Protein AF-A0A442KKS7-F1 (afdb_monomer)

Foldseek 3Di:
DDDDDPDPDPPDPPPDQCCRVVNDVDRDDDCPDPLSVQLVVQLQVLQVLLVHPVPDDPVLSVLSSLLSVLVSVLVVQVVCVVVVHDDDVVVNVVSVVSSVVSCVVSVVDDDDPPPPDDPVRVVVVVVVPDD

pLDDT: mean 87.36, std 13.81, range [41.25, 98.62]

Structure (mmCIF, N/CA/C/O backbone):
data_AF-A0A442KKS7-F1
#
_entry.id   AF-A0A442KKS7-F1
#
loop_
_atom_site.group_PDB
_atom_site.id
_atom_site.type_symbol
_atom_site.label_atom_id
_atom_site.label_alt_id
_atom_site.label_comp_id
_atom_site.label_asym_id
_atom_site.label_entity_id
_atom_site.label_seq_id
_atom_site.pdbx_PDB_ins_code
_atom_site.Cartn_x
_atom_site.Cartn_y
_atom_site.Cartn_z
_atom_site.occupancy
_atom_site.B_iso_or_equiv
_atom_site.auth_seq_id
_atom_site.auth_comp_id
_atom_site.auth_asym_id
_atom_site.auth_atom_id
_atom_site.pdbx_PDB_model_num
ATOM 1 N N . MET A 1 1 ? -1.172 46.392 24.430 1.00 54.91 1 MET A N 1
ATOM 2 C CA . MET A 1 1 ? -1.187 45.915 23.030 1.00 54.91 1 MET A CA 1
ATOM 3 C C . MET A 1 1 ? -1.833 44.543 23.003 1.00 54.91 1 MET A C 1
ATOM 5 O O . MET A 1 1 ? -1.212 43.568 23.399 1.00 54.91 1 MET A O 1
ATOM 9 N N . THR A 1 2 ? -3.105 44.481 22.633 1.00 44.62 2 THR A N 1
ATOM 10 C CA . THR A 1 2 ? -3.857 43.236 22.440 1.00 44.62 2 THR A CA 1
ATOM 11 C C . THR A 1 2 ? -3.558 42.719 21.029 1.00 44.62 2 THR A C 1
ATOM 13 O O . THR A 1 2 ? -3.706 43.496 20.086 1.00 44.62 2 THR A O 1
ATOM 16 N N . PRO A 1 3 ? -3.115 41.465 20.832 1.00 62.66 3 PRO A N 1
ATOM 17 C CA . PRO A 1 3 ? -2.908 40.947 19.487 1.00 62.66 3 PRO A CA 1
ATOM 18 C C . PRO A 1 3 ? -4.264 40.793 18.786 1.00 62.66 3 PRO A C 1
ATOM 20 O O . PRO A 1 3 ? -5.132 40.040 19.229 1.00 62.66 3 PRO A O 1
ATOM 23 N N . THR A 1 4 ? -4.445 41.525 17.688 1.00 62.09 4 THR A N 1
ATOM 24 C CA . THR A 1 4 ? -5.571 41.370 16.763 1.00 62.09 4 THR A CA 1
ATOM 25 C C . THR A 1 4 ? -5.576 39.940 16.227 1.00 62.09 4 THR A C 1
ATOM 27 O O . THR A 1 4 ? -4.663 39.533 15.509 1.00 62.09 4 THR A O 1
ATOM 30 N N . ARG A 1 5 ? -6.602 39.160 16.582 1.00 63.09 5 ARG A N 1
ATOM 31 C CA . ARG A 1 5 ? -6.818 37.811 16.049 1.00 63.09 5 ARG A CA 1
ATOM 32 C C . ARG A 1 5 ? -7.052 37.923 14.541 1.00 63.09 5 ARG A C 1
ATOM 34 O O . ARG A 1 5 ? -8.035 38.532 14.126 1.00 63.09 5 ARG A O 1
ATOM 41 N N . ALA A 1 6 ? -6.149 37.358 13.739 1.00 64.69 6 ALA A N 1
ATOM 42 C CA . ALA A 1 6 ? -6.315 37.286 12.291 1.00 64.69 6 ALA A CA 1
ATOM 43 C C . ALA A 1 6 ? -7.672 36.645 11.952 1.00 64.69 6 ALA A C 1
ATOM 45 O O . ALA A 1 6 ? -8.077 35.665 12.586 1.00 64.69 6 ALA A O 1
ATOM 46 N N . ALA A 1 7 ? -8.389 37.226 10.987 1.00 62.88 7 ALA A N 1
ATOM 47 C CA . ALA A 1 7 ? -9.655 36.682 10.511 1.00 62.88 7 ALA A CA 1
ATOM 48 C C . ALA A 1 7 ? -9.461 35.225 10.041 1.00 62.88 7 ALA A C 1
ATOM 50 O O . ALA A 1 7 ? -8.406 34.912 9.479 1.00 62.88 7 ALA A O 1
ATOM 51 N N . PRO A 1 8 ? -10.434 34.323 10.274 1.00 60.44 8 PRO A N 1
ATOM 52 C CA . PRO A 1 8 ? -10.332 32.943 9.821 1.00 60.44 8 PRO A CA 1
ATOM 53 C C . PRO A 1 8 ? -10.116 32.923 8.306 1.00 60.44 8 PRO A C 1
ATOM 55 O O . PRO A 1 8 ? -10.877 33.527 7.552 1.00 60.44 8 PRO A O 1
ATOM 58 N N . HIS A 1 9 ? -9.043 32.263 7.871 1.00 64.19 9 HIS A N 1
ATOM 59 C CA . HIS A 1 9 ? -8.751 32.067 6.458 1.00 64.19 9 HIS A CA 1
ATOM 60 C C . HIS A 1 9 ? -9.879 31.231 5.854 1.00 64.19 9 HIS A C 1
ATOM 62 O O . HIS A 1 9 ? -9.926 30.027 6.091 1.00 64.19 9 HIS A O 1
ATOM 68 N N . ASP A 1 10 ? -10.759 31.852 5.072 1.00 60.88 10 ASP A N 1
ATOM 69 C CA . ASP A 1 10 ? -11.804 31.151 4.332 1.00 60.88 10 ASP A CA 1
ATOM 70 C C . ASP A 1 10 ? -11.141 30.403 3.160 1.00 60.88 10 ASP A C 1
ATOM 72 O O . ASP A 1 10 ? -10.648 31.034 2.212 1.00 60.88 10 ASP A O 1
ATOM 76 N N . PRO A 1 11 ? -10.965 29.069 3.235 1.00 59.88 11 PRO A N 1
ATOM 77 C CA . PRO A 1 11 ? -10.267 28.358 2.185 1.00 59.88 11 PRO A CA 1
ATOM 78 C C . PRO A 1 11 ? -11.129 28.405 0.927 1.00 59.88 11 PRO A C 1
ATOM 80 O O . PRO A 1 11 ? -12.197 27.798 0.882 1.00 59.88 11 PRO A O 1
ATOM 83 N N . LYS A 1 12 ? -10.644 29.105 -0.112 1.00 65.69 12 LYS A N 1
ATOM 84 C CA . LYS A 1 12 ? -11.282 29.153 -1.437 1.00 65.69 12 LYS A CA 1
ATOM 85 C C . LYS A 1 12 ? -11.823 27.768 -1.798 1.00 65.69 12 LYS A C 1
ATOM 87 O O . LYS A 1 12 ? -11.054 26.809 -1.912 1.00 65.69 12 LYS A O 1
ATOM 92 N N . THR A 1 13 ? -13.130 27.684 -2.043 1.00 59.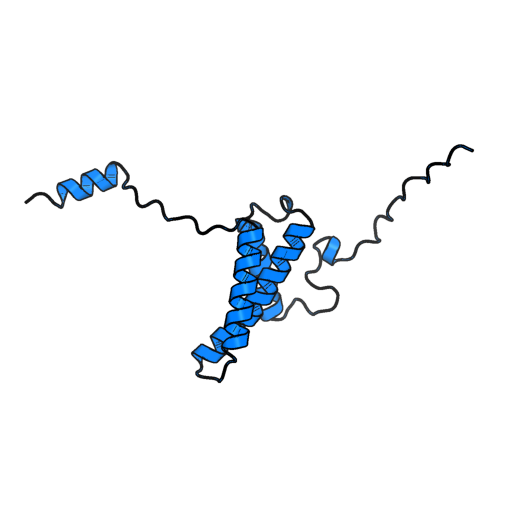56 13 THR A N 1
ATOM 93 C CA . THR A 1 13 ? -13.907 26.444 -2.239 1.00 59.56 13 THR A CA 1
ATOM 94 C C . THR A 1 13 ? -13.356 25.534 -3.353 1.00 59.56 13 THR A C 1
ATOM 96 O O . THR A 1 13 ? -13.678 24.352 -3.411 1.00 59.56 13 THR A O 1
ATOM 99 N N . LYS A 1 14 ? -12.485 26.058 -4.231 1.00 62.38 14 LYS A N 1
ATOM 100 C CA . LYS A 1 14 ? -11.852 25.349 -5.359 1.00 62.38 14 LYS A CA 1
ATOM 101 C C . LYS A 1 14 ? -10.310 25.342 -5.339 1.00 62.38 14 LYS A C 1
ATOM 103 O O . LYS A 1 14 ? -9.694 25.252 -6.393 1.00 62.38 14 LYS A O 1
ATOM 108 N N . GLY A 1 15 ? -9.666 25.448 -4.173 1.00 77.44 15 GLY A N 1
ATOM 109 C CA . GLY A 1 15 ? -8.192 25.414 -4.064 1.00 77.44 15 GLY A CA 1
ATOM 110 C C . GLY A 1 15 ? -7.572 24.022 -3.862 1.00 77.44 15 GLY A C 1
ATOM 111 O O . GLY A 1 15 ? -6.362 23.854 -3.991 1.00 77.44 15 GLY A O 1
ATOM 112 N N . ARG A 1 16 ? -8.377 23.013 -3.511 1.00 82.62 16 ARG A N 1
ATOM 113 C CA . ARG A 1 16 ? -7.875 21.678 -3.155 1.00 82.62 16 ARG A CA 1
ATOM 114 C C . ARG A 1 16 ? -7.534 20.855 -4.394 1.00 82.62 16 ARG A C 1
ATOM 116 O O . ARG A 1 16 ? -8.271 20.859 -5.378 1.00 82.62 16 ARG A O 1
ATOM 123 N N . SER A 1 17 ? -6.441 20.095 -4.314 1.00 88.06 17 SER A N 1
ATOM 124 C CA . SER A 1 17 ? -6.036 19.190 -5.391 1.00 88.06 17 SER A CA 1
ATOM 125 C C . SER A 1 17 ? -7.091 18.104 -5.643 1.00 88.06 17 SER A C 1
ATOM 127 O O . SER A 1 17 ? -7.810 17.691 -4.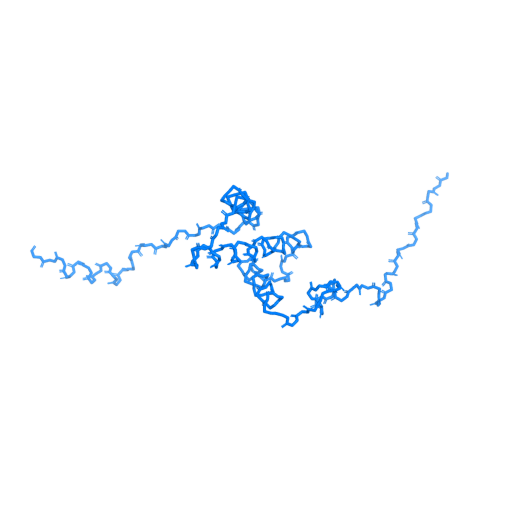731 1.00 88.06 17 SER A O 1
ATOM 129 N N . GLY A 1 18 ? -7.134 17.570 -6.868 1.00 87.19 18 GLY A N 1
ATOM 130 C CA . GLY A 1 18 ? -7.999 16.432 -7.195 1.00 87.19 18 GLY A CA 1
ATOM 131 C C . GLY A 1 18 ? -7.741 15.204 -6.314 1.00 87.19 18 GLY A C 1
ATOM 132 O O . GLY A 1 18 ? -8.674 14.458 -6.041 1.00 87.19 18 GLY A O 1
ATOM 133 N N . VAL A 1 19 ? -6.513 15.032 -5.808 1.00 88.62 19 VAL A N 1
ATOM 134 C CA . VAL A 1 19 ? -6.169 13.964 -4.855 1.00 88.62 19 VAL A CA 1
ATOM 135 C C . VAL A 1 19 ? -6.781 14.233 -3.486 1.00 88.62 19 VAL A C 1
ATOM 137 O O . VAL A 1 19 ? -7.409 13.358 -2.901 1.00 88.62 19 VAL A O 1
ATOM 140 N N . SER A 1 20 ? -6.675 15.470 -3.002 1.00 84.62 20 SER A N 1
ATOM 141 C CA . SER A 1 20 ? -7.262 15.899 -1.728 1.00 84.62 20 SER A CA 1
ATOM 142 C C . SER A 1 20 ? -8.793 15.852 -1.715 1.00 84.62 20 SER A C 1
ATOM 144 O O . SER A 1 20 ? -9.376 15.862 -0.630 1.00 84.62 20 SER A O 1
ATOM 146 N N . ASN A 1 21 ? -9.421 15.842 -2.893 1.00 83.81 21 ASN A N 1
ATOM 147 C CA . ASN A 1 21 ? -10.868 15.721 -3.077 1.00 83.81 21 ASN A CA 1
ATOM 148 C C . ASN A 1 21 ? -11.317 14.280 -3.373 1.00 83.81 21 ASN A C 1
ATOM 150 O O . ASN A 1 21 ? -12.510 14.047 -3.499 1.00 83.81 21 ASN A O 1
ATOM 154 N N . GLY A 1 22 ? -10.391 13.326 -3.528 1.00 82.38 22 GLY A N 1
ATOM 155 C CA . GLY A 1 22 ? -10.710 11.936 -3.878 1.00 82.38 22 GLY A CA 1
ATOM 156 C C . GLY A 1 22 ? -10.980 11.679 -5.368 1.00 82.38 22 GLY A C 1
ATOM 157 O O . GLY A 1 22 ? -11.113 10.531 -5.770 1.00 82.38 22 GLY A O 1
ATOM 158 N N . ASN A 1 23 ? -10.978 12.714 -6.215 1.00 85.69 23 ASN A N 1
ATOM 159 C CA . ASN A 1 23 ? -11.234 12.601 -7.659 1.00 85.69 23 ASN A CA 1
ATOM 160 C C . ASN A 1 23 ? -10.039 12.050 -8.455 1.00 85.69 23 ASN A C 1
ATOM 162 O O . ASN A 1 23 ? -10.193 11.634 -9.602 1.00 85.69 23 ASN A O 1
ATOM 166 N N . LYS A 1 24 ? -8.825 12.108 -7.895 1.00 90.19 24 LYS A N 1
ATOM 167 C CA . LYS A 1 24 ? -7.603 11.584 -8.520 1.00 90.19 24 LYS A CA 1
ATOM 168 C C . LYS A 1 24 ? -6.805 10.747 -7.531 1.00 90.19 24 LYS A C 1
ATOM 170 O O . LYS A 1 24 ? -6.671 11.099 -6.367 1.00 90.19 24 LYS A O 1
ATOM 175 N N . THR A 1 25 ? -6.178 9.682 -8.015 1.00 90.38 25 THR A N 1
ATOM 176 C CA . THR A 1 25 ? -5.255 8.880 -7.196 1.00 90.38 25 THR A CA 1
ATOM 177 C C . THR A 1 25 ? -3.862 9.489 -7.129 1.00 90.38 25 THR A C 1
ATOM 179 O O . THR A 1 25 ? -3.212 9.412 -6.087 1.00 90.38 25 THR A O 1
ATOM 182 N N . PHE A 1 26 ? -3.398 10.090 -8.223 1.00 92.62 26 PHE A N 1
ATOM 183 C CA . PHE A 1 26 ? -2.051 10.635 -8.357 1.00 92.62 26 PHE A CA 1
ATOM 184 C C . PHE A 1 26 ? -2.101 12.118 -8.705 1.00 92.62 26 PHE A C 1
ATOM 186 O O . PHE A 1 26 ? -3.053 12.593 -9.325 1.00 92.62 26 PHE A O 1
ATOM 193 N N . VAL A 1 27 ? -1.053 12.842 -8.309 1.00 92.31 27 VAL A N 1
ATOM 194 C CA . VAL A 1 27 ? -0.909 14.268 -8.625 1.00 92.31 27 VAL A CA 1
ATOM 195 C C . VAL A 1 27 ? -0.633 14.459 -10.118 1.00 92.31 27 VAL A C 1
ATOM 197 O O . VAL A 1 27 ? -1.285 15.288 -10.747 1.00 92.31 27 VAL A O 1
ATOM 200 N N . ALA A 1 28 ? 0.282 13.663 -10.684 1.00 90.44 28 ALA A N 1
ATOM 201 C CA . ALA A 1 28 ? 0.783 13.852 -12.048 1.00 90.44 28 ALA A CA 1
ATOM 202 C C . ALA A 1 28 ? 0.955 12.553 -12.867 1.00 90.44 28 ALA A C 1
ATOM 204 O O . ALA A 1 28 ? 1.544 12.596 -13.940 1.00 90.44 28 ALA A O 1
ATOM 205 N N . ALA A 1 29 ? 0.455 11.404 -12.394 1.00 90.38 29 ALA A N 1
ATOM 206 C CA . ALA A 1 29 ? 0.584 10.126 -13.107 1.00 90.38 29 ALA A CA 1
ATOM 207 C C . ALA A 1 29 ? -0.724 9.702 -13.792 1.00 90.38 29 ALA A C 1
ATOM 209 O O . ALA A 1 29 ? -1.815 9.998 -13.289 1.00 90.38 29 ALA A O 1
ATOM 210 N N . ASP A 1 30 ? -0.612 8.962 -14.902 1.00 91.19 30 ASP A N 1
ATOM 211 C CA . ASP A 1 30 ? -1.764 8.312 -15.528 1.00 91.19 30 ASP A CA 1
ATOM 212 C C . ASP A 1 30 ? -2.307 7.205 -14.614 1.00 91.19 30 ASP A C 1
ATOM 214 O O . ASP A 1 30 ? -1.634 6.226 -14.292 1.00 91.19 30 ASP A O 1
ATOM 218 N N . GLY A 1 31 ? -3.562 7.361 -14.200 1.00 88.88 31 GLY A N 1
ATOM 219 C CA . GLY A 1 31 ? -4.258 6.397 -13.363 1.00 88.88 31 GLY A CA 1
ATOM 220 C C . GLY A 1 31 ? -4.685 5.122 -14.097 1.00 88.88 31 GLY A C 1
ATOM 221 O O . GLY A 1 31 ? -5.191 4.211 -13.449 1.00 88.88 31 GLY A O 1
ATOM 222 N N . ARG A 1 32 ? -4.557 5.027 -15.421 1.00 93.06 32 ARG A N 1
ATOM 223 C CA . ARG A 1 32 ? -5.173 3.942 -16.207 1.00 93.06 32 ARG A CA 1
ATOM 224 C C . ARG A 1 32 ? -4.288 2.713 -16.402 1.00 93.06 32 ARG A C 1
ATOM 226 O O . ARG A 1 32 ? -4.808 1.678 -16.826 1.00 93.06 32 ARG A O 1
ATOM 233 N N . THR A 1 33 ? -3.001 2.801 -16.072 1.00 95.75 33 THR A N 1
ATOM 234 C CA . THR A 1 33 ? -2.060 1.677 -16.187 1.00 95.75 33 THR A CA 1
ATOM 235 C C . THR A 1 33 ? -2.440 0.525 -15.251 1.00 95.75 33 THR A C 1
ATOM 237 O O . THR A 1 33 ? -3.164 0.717 -14.270 1.00 95.75 33 THR A O 1
ATOM 240 N N . VAL A 1 34 ? -1.957 -0.686 -15.549 1.00 96.38 34 VAL A N 1
ATOM 241 C CA . VAL A 1 34 ? -2.220 -1.885 -14.730 1.00 96.38 34 VAL A CA 1
ATOM 242 C C . VAL A 1 34 ? -1.755 -1.668 -13.288 1.00 96.38 34 VAL A C 1
ATOM 244 O O . VAL A 1 34 ? -2.539 -1.834 -12.360 1.00 96.38 34 VAL A O 1
ATOM 247 N N . TRP A 1 35 ? -0.534 -1.167 -13.098 1.00 96.19 35 TRP A N 1
ATOM 248 C CA . TRP A 1 35 ? 0.007 -0.877 -11.768 1.00 96.19 35 TRP A CA 1
ATOM 249 C C . TRP A 1 35 ? -0.715 0.273 -11.059 1.00 96.19 35 TRP A C 1
ATOM 251 O O . TRP A 1 35 ? -0.918 0.223 -9.850 1.00 96.19 35 TRP A O 1
ATOM 261 N N . ALA A 1 36 ? -1.179 1.287 -11.794 1.00 96.25 36 ALA A N 1
ATOM 262 C CA . ALA A 1 36 ? -1.992 2.357 -11.223 1.00 96.25 36 ALA A CA 1
ATOM 263 C C . ALA A 1 36 ? -3.372 1.869 -10.751 1.00 96.25 36 ALA A C 1
ATOM 265 O O . ALA A 1 36 ? -3.893 2.386 -9.760 1.00 96.25 36 ALA A O 1
ATOM 266 N N . LYS A 1 37 ? -3.972 0.904 -11.461 1.00 96.69 37 LYS A N 1
ATOM 267 C CA . LYS A 1 37 ? -5.204 0.215 -11.047 1.00 96.69 37 LYS A CA 1
ATOM 268 C C . LYS A 1 37 ? -4.947 -0.626 -9.803 1.00 96.69 37 LYS A C 1
ATOM 270 O O . LYS A 1 37 ? -5.569 -0.355 -8.785 1.00 96.69 37 LYS A O 1
ATOM 275 N N . ARG A 1 38 ? -3.937 -1.499 -9.842 1.00 97.56 38 ARG A N 1
ATOM 276 C CA . ARG A 1 38 ? -3.568 -2.348 -8.706 1.00 97.56 38 ARG A CA 1
ATOM 277 C C . ARG A 1 38 ? -3.264 -1.538 -7.445 1.00 97.56 38 ARG A C 1
ATOM 279 O O . ARG A 1 38 ? -3.714 -1.884 -6.362 1.00 97.56 38 ARG A O 1
ATOM 286 N N . PHE A 1 39 ? -2.585 -0.398 -7.586 1.00 98.00 39 PHE A N 1
ATOM 287 C CA . PHE A 1 39 ? -2.335 0.510 -6.466 1.00 98.00 39 PHE A CA 1
ATOM 288 C C . PHE A 1 39 ? -3.634 1.041 -5.845 1.00 98.00 39 PHE A C 1
ATOM 290 O O . PHE A 1 39 ? -3.726 1.159 -4.626 1.00 98.00 39 PHE A O 1
ATOM 297 N N . ARG A 1 40 ? -4.641 1.388 -6.663 1.00 96.31 40 ARG A N 1
ATOM 298 C CA . ARG A 1 40 ? -5.952 1.806 -6.142 1.00 96.31 40 ARG A CA 1
ATOM 299 C C . ARG A 1 40 ? -6.656 0.670 -5.422 1.00 96.31 40 ARG A C 1
ATOM 301 O O . ARG A 1 40 ? -7.240 0.946 -4.380 1.00 96.31 40 ARG A O 1
ATOM 308 N N . ASP A 1 41 ? -6.579 -0.542 -5.960 1.00 97.25 41 ASP A N 1
ATOM 309 C CA . ASP A 1 41 ? -7.196 -1.722 -5.356 1.00 97.25 41 ASP A CA 1
ATOM 310 C C . ASP A 1 41 ? -6.610 -1.941 -3.956 1.00 97.25 41 ASP A C 1
ATOM 312 O O . ASP A 1 41 ? -7.343 -1.877 -2.977 1.00 97.25 41 ASP A O 1
ATOM 316 N N . LEU A 1 42 ? -5.278 -1.987 -3.827 1.00 97.69 42 LEU A N 1
ATOM 317 C CA . LEU A 1 42 ? -4.607 -2.127 -2.527 1.00 97.69 42 LEU A CA 1
ATOM 318 C C . LEU A 1 42 ? -4.948 -0.996 -1.542 1.00 97.69 42 LEU A C 1
ATOM 320 O O . LEU A 1 42 ? -5.143 -1.236 -0.353 1.00 97.69 42 LEU A O 1
ATOM 324 N N . VAL A 1 43 ? -5.036 0.255 -2.013 1.00 96.88 43 VAL A N 1
ATOM 325 C CA . VAL A 1 43 ? -5.464 1.382 -1.163 1.00 96.88 43 VAL A CA 1
ATOM 326 C C . VAL A 1 43 ? -6.907 1.202 -0.687 1.00 96.88 43 VAL A C 1
ATOM 328 O O . VAL A 1 43 ? -7.201 1.508 0.468 1.00 96.88 43 VAL A O 1
ATOM 331 N N . SER A 1 44 ? -7.797 0.743 -1.568 1.00 94.94 44 SER A N 1
ATOM 332 C CA . SER A 1 44 ? -9.207 0.499 -1.260 1.00 94.94 44 SER A CA 1
ATOM 333 C C . SER A 1 44 ? -9.371 -0.651 -0.272 1.00 94.94 44 SER A C 1
ATOM 335 O O . SER A 1 44 ? -10.116 -0.513 0.697 1.00 94.94 44 SER A O 1
ATOM 337 N N . ASP A 1 45 ? -8.641 -1.745 -0.471 1.00 95.44 45 ASP A N 1
ATOM 338 C CA . ASP A 1 45 ? -8.697 -2.940 0.370 1.00 95.44 45 ASP A CA 1
ATOM 339 C C . ASP A 1 45 ? -8.195 -2.626 1.781 1.00 95.44 45 ASP A C 1
ATOM 341 O O . ASP A 1 45 ? -8.926 -2.801 2.753 1.00 95.44 45 ASP A O 1
ATOM 345 N N . HIS A 1 46 ? -7.014 -2.011 1.902 1.00 95.44 46 HIS A N 1
ATOM 346 C CA . HIS A 1 46 ? -6.490 -1.581 3.201 1.00 95.44 46 HIS A CA 1
ATOM 347 C C . HIS A 1 46 ? -7.400 -0.568 3.903 1.00 95.44 46 HIS A C 1
ATOM 349 O O . HIS A 1 46 ? -7.524 -0.592 5.125 1.00 95.44 46 HIS A O 1
ATOM 355 N N . ALA A 1 47 ? -8.032 0.347 3.162 1.00 94.25 47 ALA A N 1
ATOM 356 C CA . ALA A 1 47 ? -8.993 1.265 3.761 1.00 94.25 47 ALA A CA 1
ATOM 357 C C . ALA A 1 47 ? -10.255 0.533 4.238 1.00 94.25 47 ALA A C 1
ATOM 359 O O . ALA A 1 47 ? -10.782 0.875 5.293 1.00 94.25 47 ALA A O 1
ATOM 360 N N . SER A 1 48 ? -10.716 -0.473 3.493 1.00 92.50 48 SER A N 1
ATOM 361 C CA . SER A 1 48 ? -11.878 -1.296 3.843 1.00 92.50 48 SER A CA 1
ATOM 362 C C . SER A 1 48 ? -11.618 -2.134 5.095 1.00 92.50 48 SER A C 1
ATOM 364 O O . SER A 1 48 ? -12.460 -2.154 5.991 1.00 92.50 48 SER A O 1
ATOM 366 N N . ASP A 1 49 ? -10.425 -2.724 5.219 1.00 91.06 49 ASP A N 1
ATOM 367 C CA . ASP A 1 49 ? -9.987 -3.458 6.417 1.00 91.06 49 ASP A CA 1
ATOM 368 C C . ASP A 1 49 ? -10.010 -2.587 7.682 1.00 91.06 49 ASP A C 1
ATOM 370 O O . ASP A 1 49 ? -10.247 -3.076 8.788 1.00 91.06 49 ASP A O 1
ATOM 374 N N . LEU A 1 50 ? -9.801 -1.281 7.513 1.00 91.38 50 LEU A N 1
ATOM 375 C CA . LEU A 1 50 ? -9.813 -0.281 8.579 1.00 91.38 50 LEU A CA 1
ATOM 376 C C . LEU A 1 50 ? -11.181 0.396 8.774 1.00 91.38 50 LEU A C 1
ATOM 378 O O . LEU A 1 50 ? -11.275 1.416 9.457 1.00 91.38 50 LEU A O 1
ATOM 382 N N . GLY A 1 51 ? -12.243 -0.159 8.185 1.00 89.44 51 GLY A N 1
ATOM 383 C CA . GLY A 1 51 ? -13.611 0.328 8.354 1.00 89.44 51 GLY A CA 1
ATOM 3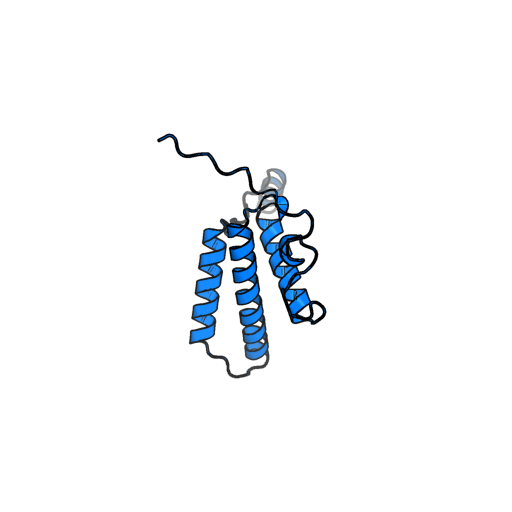84 C C . GLY A 1 51 ? -14.035 1.413 7.365 1.00 89.44 51 GLY A C 1
ATOM 385 O O . GLY A 1 51 ? -15.029 2.079 7.615 1.00 89.44 51 GLY A O 1
ATOM 386 N N . GLY A 1 52 ? -13.317 1.600 6.259 1.00 89.25 52 GLY A N 1
ATOM 387 C CA . GLY A 1 52 ? -13.678 2.528 5.186 1.00 89.25 52 GLY A CA 1
ATOM 388 C C . GLY A 1 52 ? -12.874 3.831 5.193 1.00 89.25 52 GLY A C 1
ATOM 389 O O . GLY A 1 52 ? -12.389 4.312 6.217 1.00 89.25 52 GLY A O 1
ATOM 390 N N . SER A 1 53 ? -12.711 4.430 4.011 1.00 89.25 53 SER A N 1
ATOM 391 C CA . SER A 1 53 ? -11.839 5.598 3.798 1.00 89.25 53 SER A CA 1
ATOM 392 C C . SER A 1 53 ? -12.297 6.863 4.540 1.00 89.25 53 SER A C 1
ATOM 394 O O . SER A 1 53 ? -11.492 7.734 4.873 1.00 89.25 53 SER A O 1
ATOM 396 N N . GLU A 1 54 ? -13.589 6.986 4.794 1.00 90.12 54 GLU A N 1
ATOM 397 C CA . GLU A 1 54 ? -14.243 8.062 5.528 1.00 90.12 54 GLU A CA 1
ATOM 398 C C . GLU A 1 54 ? -13.899 8.039 7.019 1.00 90.12 54 GLU A C 1
ATOM 400 O O . GLU A 1 54 ? -13.812 9.103 7.629 1.00 90.12 54 GLU A O 1
ATOM 405 N N . ASN A 1 55 ? -13.586 6.861 7.563 1.00 89.31 55 ASN A N 1
ATOM 406 C CA . ASN A 1 55 ? -13.211 6.665 8.963 1.00 89.31 55 ASN A CA 1
ATOM 407 C C . ASN A 1 55 ? -11.707 6.864 9.218 1.00 89.31 55 ASN A C 1
ATOM 409 O O . ASN A 1 55 ? -11.249 6.810 10.358 1.00 89.31 55 ASN A O 1
ATOM 413 N N . LEU A 1 56 ? -10.924 7.144 8.168 1.00 92.12 56 LEU A N 1
ATOM 414 C CA . LEU A 1 56 ? -9.480 7.344 8.269 1.00 92.12 56 LEU A CA 1
ATOM 415 C C . LEU A 1 56 ? -9.093 8.819 8.352 1.00 92.12 56 LEU A C 1
ATOM 417 O O . LEU A 1 56 ? -9.436 9.640 7.488 1.00 92.12 56 LEU A O 1
ATOM 421 N N . SER A 1 57 ? -8.237 9.129 9.327 1.00 94.12 57 SER A N 1
ATOM 422 C CA . SER A 1 57 ? -7.488 10.384 9.361 1.00 94.12 57 SER A CA 1
ATOM 423 C C . SER A 1 57 ? -6.603 10.539 8.117 1.00 94.12 57 SER A C 1
ATOM 425 O O . SER A 1 57 ? -6.225 9.569 7.453 1.00 94.12 57 SER A O 1
ATOM 427 N N . GLN A 1 58 ? -6.210 11.775 7.797 1.00 92.44 58 GLN A N 1
ATOM 428 C CA . GLN A 1 58 ? -5.308 12.023 6.664 1.00 92.44 58 GLN A CA 1
ATOM 429 C C . GLN A 1 58 ? -3.952 11.324 6.837 1.00 92.44 58 GLN A C 1
ATOM 431 O O . GLN A 1 58 ? -3.397 10.823 5.860 1.00 92.44 58 GLN A O 1
ATOM 436 N N . SER A 1 59 ? -3.449 11.220 8.069 1.00 94.88 59 SER A N 1
ATOM 437 C CA . SER A 1 59 ? -2.215 10.490 8.374 1.00 94.88 59 SER A CA 1
ATOM 438 C C . SER A 1 59 ? -2.358 8.993 8.092 1.00 94.88 59 SER A C 1
ATOM 440 O O . SER A 1 59 ? -1.503 8.420 7.419 1.00 94.88 59 SER A O 1
ATOM 442 N N . GLN A 1 60 ? -3.469 8.374 8.508 1.00 96.06 60 GLN A N 1
ATOM 443 C CA . GLN A 1 60 ? -3.765 6.969 8.195 1.00 96.06 60 GLN A CA 1
ATOM 444 C C . GLN A 1 60 ? -3.904 6.745 6.686 1.00 96.06 60 GLN A C 1
ATOM 446 O O . GLN A 1 60 ? -3.291 5.827 6.152 1.00 96.06 60 GLN A O 1
ATOM 451 N N . LYS A 1 61 ? -4.599 7.632 5.961 1.00 95.38 61 LYS A N 1
ATOM 452 C CA . LYS A 1 61 ? -4.669 7.585 4.486 1.00 95.38 61 LYS A CA 1
ATOM 453 C C . LYS A 1 61 ? -3.284 7.626 3.849 1.00 95.38 61 LYS A C 1
ATOM 455 O O . LYS A 1 61 ? -3.008 6.922 2.879 1.00 95.38 61 LYS A O 1
ATOM 460 N N . ALA A 1 62 ? -2.395 8.450 4.392 1.00 95.75 62 ALA A N 1
ATOM 461 C CA . ALA A 1 62 ? -1.038 8.574 3.895 1.00 95.75 62 ALA A CA 1
ATOM 462 C C . ALA A 1 62 ? -0.199 7.310 4.178 1.00 95.75 62 ALA A C 1
ATOM 464 O O . ALA A 1 62 ? 0.653 6.960 3.360 1.00 95.75 62 ALA A O 1
ATOM 465 N N . LEU A 1 63 ? -0.430 6.626 5.302 1.00 97.62 63 LEU A N 1
ATOM 466 C CA . LEU A 1 63 ? 0.183 5.334 5.622 1.00 97.62 63 LEU A CA 1
ATOM 467 C C . LEU A 1 63 ? -0.356 4.214 4.725 1.00 97.62 63 LEU A C 1
ATOM 469 O O . LEU A 1 63 ? 0.442 3.507 4.121 1.00 97.62 63 LEU A O 1
ATOM 473 N N . VAL A 1 64 ? -1.676 4.129 4.533 1.00 97.19 64 VAL A N 1
ATOM 474 C CA . VAL A 1 64 ? -2.319 3.181 3.604 1.00 97.19 64 VAL A CA 1
ATOM 475 C C . VAL A 1 64 ? -1.714 3.288 2.204 1.00 97.19 64 VAL A C 1
ATOM 477 O O . VAL A 1 64 ? -1.315 2.291 1.610 1.00 97.19 64 VAL A O 1
ATOM 480 N N . ARG A 1 65 ? -1.552 4.512 1.690 1.00 97.19 65 ARG A N 1
ATOM 481 C CA . ARG A 1 65 ? -0.918 4.736 0.381 1.00 97.19 65 ARG A CA 1
ATOM 482 C C . ARG A 1 65 ? 0.539 4.276 0.322 1.00 97.19 65 ARG A C 1
ATOM 484 O O . ARG A 1 65 ? 0.979 3.832 -0.732 1.00 97.19 65 ARG A O 1
ATOM 491 N N . ARG A 1 66 ? 1.297 4.400 1.415 1.00 98.06 66 ARG A N 1
ATOM 492 C CA . ARG A 1 66 ? 2.687 3.918 1.486 1.00 98.06 66 ARG A CA 1
ATOM 493 C C . ARG A 1 66 ? 2.736 2.393 1.543 1.00 98.06 66 ARG A C 1
ATOM 495 O O . ARG A 1 66 ? 3.538 1.810 0.824 1.00 98.06 66 ARG A O 1
ATOM 502 N N . ALA A 1 67 ? 1.854 1.761 2.319 1.00 98.06 67 ALA A N 1
ATOM 503 C CA . ALA A 1 67 ? 1.717 0.306 2.354 1.00 98.06 67 ALA A CA 1
ATOM 504 C C . ALA A 1 67 ? 1.364 -0.264 0.972 1.00 98.06 67 ALA A C 1
ATOM 506 O O . ALA A 1 67 ? 2.006 -1.213 0.530 1.00 98.06 67 ALA A O 1
ATOM 507 N N . ALA A 1 68 ? 0.425 0.367 0.259 1.00 98.06 68 ALA A N 1
ATOM 508 C CA . ALA A 1 68 ? 0.068 -0.014 -1.104 1.00 98.06 68 ALA A CA 1
ATOM 509 C C . ALA A 1 68 ? 1.236 0.171 -2.086 1.00 98.06 68 ALA A C 1
ATOM 511 O O . ALA A 1 68 ? 1.479 -0.697 -2.912 1.00 98.06 68 ALA A O 1
ATOM 512 N N . ALA A 1 69 ? 1.996 1.268 -1.990 1.00 98.12 69 ALA A N 1
ATOM 513 C CA . ALA A 1 69 ? 3.160 1.488 -2.853 1.00 98.12 69 ALA A CA 1
ATOM 514 C C . ALA A 1 69 ? 4.246 0.419 -2.648 1.00 98.12 69 ALA A C 1
ATOM 516 O O . ALA A 1 69 ? 4.782 -0.094 -3.624 1.00 98.12 69 ALA A O 1
ATOM 517 N N . LEU A 1 70 ? 4.536 0.067 -1.389 1.00 98.50 70 LEU A N 1
ATOM 518 C CA . LEU A 1 70 ? 5.450 -1.032 -1.068 1.00 98.50 70 LEU A CA 1
ATOM 519 C C . LEU A 1 70 ? 4.911 -2.371 -1.582 1.00 98.50 70 LEU A C 1
ATOM 521 O O . LEU A 1 70 ? 5.678 -3.143 -2.139 1.00 98.50 70 LEU A O 1
ATOM 525 N N . GLY A 1 71 ? 3.603 -2.609 -1.455 1.00 98.25 71 GLY A N 1
ATOM 526 C CA . GLY A 1 71 ? 2.945 -3.807 -1.976 1.00 98.25 71 GLY A CA 1
ATOM 527 C C . GLY A 1 71 ? 3.090 -3.955 -3.486 1.00 98.25 71 GLY A C 1
ATOM 528 O O . GLY A 1 71 ? 3.430 -5.031 -3.947 1.00 98.25 71 GLY A O 1
ATOM 529 N N . ILE A 1 72 ? 2.934 -2.871 -4.252 1.00 98.31 72 ILE A N 1
ATOM 530 C CA . ILE A 1 72 ? 3.166 -2.898 -5.705 1.00 98.31 72 ILE A CA 1
ATOM 531 C C . ILE A 1 72 ? 4.599 -3.305 -6.040 1.00 98.31 72 ILE A C 1
ATOM 533 O O . ILE A 1 72 ? 4.806 -4.103 -6.947 1.00 98.31 72 ILE A O 1
ATOM 537 N N . GLU A 1 73 ? 5.589 -2.752 -5.342 1.00 98.38 73 GLU A N 1
ATOM 538 C CA . GLU A 1 73 ? 6.985 -3.099 -5.612 1.00 98.38 73 GLU A CA 1
ATOM 539 C C . GLU A 1 73 ? 7.282 -4.557 -5.238 1.00 98.38 73 GLU A C 1
ATOM 541 O O . GLU A 1 73 ? 7.943 -5.263 -5.995 1.00 98.38 73 GLU A O 1
ATOM 546 N N . LEU A 1 74 ? 6.725 -5.031 -4.122 1.00 98.62 74 LEU A N 1
ATOM 547 C CA . LEU A 1 74 ? 6.824 -6.429 -3.707 1.00 98.62 74 LEU A CA 1
ATOM 548 C C . LEU A 1 74 ? 6.160 -7.367 -4.721 1.00 98.62 74 LEU A C 1
ATOM 550 O O . LEU A 1 74 ? 6.805 -8.318 -5.140 1.00 98.62 74 LEU A O 1
ATOM 554 N N . GLU A 1 75 ? 4.952 -7.059 -5.203 1.00 98.38 75 GLU A N 1
ATOM 555 C CA . GLU A 1 75 ? 4.259 -7.851 -6.234 1.00 98.38 75 GLU A CA 1
ATOM 556 C C . GLU A 1 75 ? 5.066 -7.929 -7.543 1.00 98.38 75 GLU A C 1
ATOM 558 O O . GLU A 1 75 ? 5.066 -8.953 -8.226 1.00 98.38 75 GLU A O 1
ATOM 563 N N . ARG A 1 76 ? 5.794 -6.862 -7.903 1.00 97.88 76 ARG A N 1
ATOM 564 C CA . ARG A 1 76 ? 6.707 -6.876 -9.059 1.00 97.88 76 ARG A CA 1
ATOM 565 C C . ARG A 1 76 ? 7.886 -7.813 -8.826 1.00 97.88 76 ARG A C 1
ATOM 567 O O . ARG A 1 76 ? 8.176 -8.637 -9.686 1.00 97.88 76 ARG A O 1
ATOM 574 N N . MET A 1 77 ? 8.533 -7.708 -7.667 1.00 98.50 77 MET A N 1
ATOM 575 C CA . MET A 1 77 ? 9.638 -8.592 -7.288 1.00 98.50 77 MET A CA 1
ATOM 576 C C . MET A 1 77 ? 9.191 -10.059 -7.183 1.00 98.50 77 MET A C 1
ATOM 578 O O . MET A 1 77 ? 9.924 -10.951 -7.591 1.00 98.50 77 MET A O 1
ATO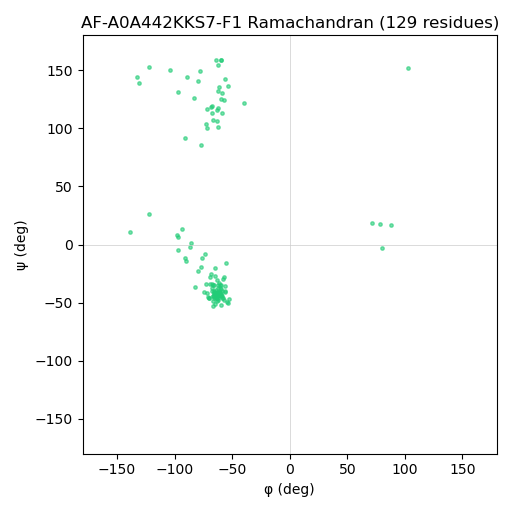M 582 N N . GLU A 1 78 ? 7.982 -10.326 -6.688 1.00 98.38 78 GLU A N 1
ATOM 583 C CA . GLU A 1 78 ? 7.383 -11.665 -6.639 1.00 98.38 78 GLU A CA 1
ATOM 584 C C . GLU A 1 78 ? 7.137 -12.233 -8.039 1.00 98.38 78 GLU A C 1
ATOM 586 O O . GLU A 1 78 ? 7.429 -13.403 -8.282 1.00 98.38 78 GLU A O 1
ATOM 591 N N . GLY A 1 79 ? 6.657 -11.407 -8.975 1.00 98.06 79 GLY A N 1
ATOM 592 C CA . GLY A 1 79 ? 6.527 -11.792 -10.381 1.00 98.06 79 GLY A CA 1
ATOM 593 C C . GLY A 1 79 ? 7.873 -12.159 -11.010 1.00 98.06 79 GLY A C 1
ATOM 594 O O . GLY A 1 79 ? 7.989 -13.183 -11.680 1.00 98.06 79 GLY A O 1
ATOM 595 N N . ASP A 1 80 ? 8.909 -11.369 -10.737 1.00 98.19 80 ASP A N 1
ATOM 596 C CA . ASP A 1 80 ? 10.271 -11.641 -11.199 1.00 98.19 80 ASP A CA 1
ATOM 597 C C . ASP A 1 80 ? 10.818 -12.953 -10.602 1.00 98.19 80 ASP A C 1
ATOM 599 O O . ASP A 1 80 ? 11.347 -13.789 -11.338 1.00 98.19 80 ASP A O 1
ATOM 603 N N . LEU A 1 81 ? 10.622 -13.181 -9.298 1.00 97.81 81 LEU A N 1
ATOM 604 C CA . LEU A 1 81 ? 10.985 -14.434 -8.626 1.00 97.81 81 LEU A CA 1
ATOM 605 C C . LEU A 1 81 ? 10.263 -15.647 -9.229 1.00 97.81 81 LEU A C 1
ATOM 607 O O . LEU A 1 81 ? 10.892 -16.683 -9.443 1.00 97.81 81 LEU A O 1
ATOM 611 N N . ALA A 1 82 ? 8.963 -15.531 -9.516 1.00 98.06 82 ALA A N 1
ATOM 612 C CA . ALA A 1 82 ? 8.161 -16.614 -10.088 1.00 98.06 82 ALA A CA 1
ATOM 613 C C . ALA A 1 82 ? 8.638 -17.028 -11.491 1.00 98.06 82 ALA A C 1
ATOM 615 O O . ALA A 1 82 ? 8.539 -18.196 -11.864 1.00 98.06 82 ALA A O 1
ATOM 616 N N . GLU A 1 83 ? 9.196 -16.087 -12.249 1.00 98.31 83 GLU A N 1
ATOM 617 C CA . GLU A 1 83 ? 9.808 -16.332 -13.558 1.00 98.31 83 GLU A CA 1
ATOM 618 C C . GLU A 1 83 ? 11.283 -16.770 -13.466 1.00 98.31 83 GLU A C 1
ATOM 620 O O . GLU A 1 83 ? 11.933 -16.973 -14.492 1.00 98.31 83 GLU A O 1
ATOM 625 N N . GLY A 1 84 ? 11.834 -16.914 -12.256 1.00 97.75 84 GLY A N 1
ATOM 626 C CA . GLY A 1 84 ? 13.238 -17.266 -12.034 1.00 97.75 84 GLY A CA 1
ATOM 627 C C . GLY A 1 84 ? 14.220 -16.143 -12.380 1.00 97.75 84 GLY A C 1
ATOM 628 O O . GLY A 1 84 ? 15.407 -16.406 -12.586 1.00 97.75 84 GLY A O 1
ATOM 629 N N . ARG A 1 85 ? 13.748 -14.892 -12.469 1.00 98.19 85 ARG A N 1
ATOM 630 C CA . ARG A 1 85 ? 14.602 -13.729 -12.727 1.00 98.19 85 ARG A CA 1
ATOM 631 C C . ARG A 1 85 ? 15.351 -13.314 -11.452 1.00 98.19 85 ARG A C 1
ATOM 633 O O . ARG A 1 85 ? 14.841 -13.503 -10.347 1.00 98.19 85 ARG A O 1
ATOM 640 N N . PRO A 1 86 ? 16.566 -12.744 -11.575 1.00 97.56 86 PRO A N 1
ATOM 641 C CA . PRO A 1 86 ? 17.309 -12.259 -10.418 1.00 97.56 86 PRO A CA 1
ATOM 642 C C . PRO A 1 86 ? 16.556 -11.139 -9.697 1.00 97.56 86 PRO A C 1
ATOM 644 O O . PRO A 1 86 ? 16.138 -10.166 -10.322 1.00 97.56 86 PRO A O 1
ATOM 647 N N . VAL A 1 87 ? 16.448 -11.256 -8.375 1.00 98.12 87 VAL A N 1
ATOM 648 C CA . VAL A 1 87 ? 15.824 -10.261 -7.496 1.00 98.12 87 VAL A CA 1
ATOM 649 C C . VAL A 1 87 ? 16.760 -9.969 -6.331 1.00 98.12 87 VAL A C 1
ATOM 651 O O . VAL A 1 87 ? 17.372 -10.876 -5.767 1.00 98.12 87 VAL A O 1
ATOM 654 N N . ASP A 1 88 ? 16.867 -8.695 -5.959 1.00 98.06 88 ASP A N 1
ATOM 655 C CA . ASP A 1 88 ? 17.581 -8.273 -4.753 1.00 98.06 88 ASP A CA 1
ATOM 656 C C . ASP A 1 88 ? 16.772 -8.679 -3.507 1.00 98.06 88 ASP A C 1
ATOM 658 O O . ASP A 1 88 ? 15.800 -8.018 -3.125 1.00 98.06 88 ASP A O 1
ATOM 662 N N . LEU A 1 89 ? 17.175 -9.788 -2.881 1.00 97.69 89 LEU A N 1
ATOM 663 C CA . LEU A 1 89 ? 16.514 -10.335 -1.694 1.00 97.69 89 LEU A CA 1
ATOM 664 C C . LEU A 1 89 ? 16.687 -9.451 -0.449 1.00 97.69 89 LEU A C 1
ATOM 666 O O . LEU A 1 89 ? 15.813 -9.455 0.423 1.00 97.69 89 LEU A O 1
ATOM 670 N N . ASP A 1 90 ? 17.748 -8.645 -0.377 1.00 98.38 90 ASP A N 1
ATOM 671 C CA . ASP A 1 90 ? 17.961 -7.712 0.731 1.00 98.38 90 ASP A CA 1
ATOM 672 C C . ASP A 1 90 ? 17.013 -6.517 0.616 1.00 98.38 90 ASP A C 1
ATOM 674 O O . ASP A 1 90 ? 16.436 -6.052 1.607 1.00 98.38 90 ASP A O 1
ATOM 678 N N . LEU A 1 91 ? 16.812 -6.001 -0.598 1.00 98.19 91 LEU A N 1
ATOM 679 C CA . LEU A 1 91 ? 15.779 -5.006 -0.861 1.00 98.19 91 LEU A CA 1
ATOM 680 C C . LEU A 1 91 ? 14.387 -5.588 -0.594 1.00 98.19 91 LEU A C 1
ATOM 682 O O . LEU A 1 91 ? 1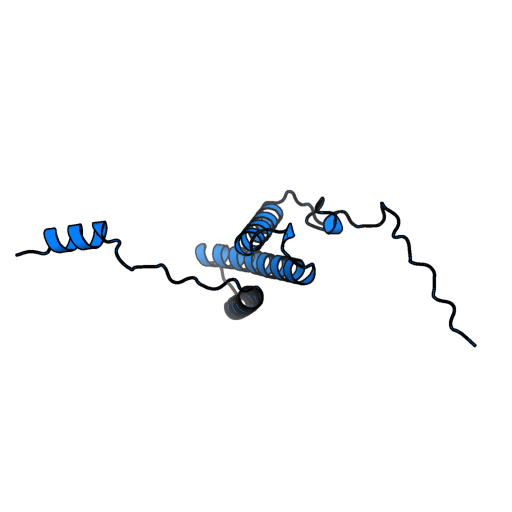3.627 -4.977 0.159 1.00 98.19 91 LEU A O 1
ATOM 686 N N . PHE A 1 92 ? 14.084 -6.776 -1.122 1.00 98.50 92 PHE A N 1
ATOM 687 C CA . PHE A 1 92 ? 12.798 -7.446 -0.914 1.00 98.50 92 PHE A CA 1
ATOM 688 C C . PHE A 1 92 ? 12.470 -7.604 0.580 1.00 98.50 92 PHE A C 1
ATOM 690 O O . PHE A 1 92 ? 11.399 -7.195 1.042 1.00 98.50 92 PHE A O 1
ATOM 697 N N . GLY A 1 93 ? 13.421 -8.113 1.371 1.00 98.25 93 GLY A N 1
ATOM 698 C CA . GLY A 1 93 ? 13.273 -8.272 2.818 1.00 98.25 93 GLY A CA 1
ATOM 699 C C . GLY A 1 93 ? 13.058 -6.943 3.550 1.00 98.25 93 GLY A C 1
ATOM 700 O O . GLY A 1 93 ? 12.193 -6.841 4.428 1.00 98.25 93 GLY A O 1
ATOM 701 N N . ARG A 1 94 ? 13.782 -5.882 3.166 1.00 98.50 94 ARG A N 1
ATOM 702 C CA . ARG A 1 94 ? 13.598 -4.539 3.743 1.00 98.50 94 ARG A CA 1
ATOM 703 C C . ARG A 1 94 ? 12.229 -3.950 3.415 1.00 98.50 94 ARG A C 1
ATOM 705 O O . ARG A 1 94 ? 11.585 -3.421 4.322 1.00 98.50 94 ARG A O 1
ATOM 712 N N . LEU A 1 95 ? 11.775 -4.028 2.162 1.00 98.56 95 LEU A N 1
ATOM 713 C CA . LEU A 1 95 ? 10.461 -3.523 1.747 1.00 98.56 95 LEU A CA 1
ATOM 714 C C . LEU A 1 95 ? 9.334 -4.277 2.459 1.00 98.56 95 LEU A C 1
ATOM 716 O O . LEU A 1 95 ? 8.452 -3.637 3.032 1.00 98.56 95 LEU A O 1
ATOM 720 N N . SER A 1 96 ? 9.436 -5.606 2.536 1.00 98.00 96 SER A N 1
ATOM 721 C CA . SER A 1 96 ? 8.505 -6.467 3.276 1.00 98.00 96 SER A CA 1
ATOM 722 C C . SER A 1 96 ? 8.430 -6.072 4.754 1.00 98.00 96 SER A C 1
ATOM 724 O O . SER A 1 96 ? 7.350 -5.891 5.319 1.00 98.00 96 SER A O 1
ATOM 726 N N . GLY A 1 97 ? 9.585 -5.855 5.392 1.00 97.94 97 GLY A N 1
ATOM 727 C CA . GLY A 1 97 ? 9.656 -5.399 6.780 1.00 97.94 97 GLY A CA 1
ATOM 728 C C . GLY A 1 97 ? 9.064 -4.002 6.996 1.00 97.94 97 GLY A C 1
ATOM 729 O O . GLY A 1 97 ? 8.393 -3.773 8.003 1.00 97.94 97 GLY A O 1
ATOM 730 N N . HIS A 1 98 ? 9.284 -3.065 6.070 1.00 98.25 98 HIS A N 1
ATOM 731 C CA . HIS A 1 98 ? 8.670 -1.734 6.123 1.00 98.25 98 HIS A CA 1
ATOM 732 C C . HIS A 1 98 ? 7.155 -1.798 5.957 1.00 98.25 98 HIS A C 1
ATOM 734 O O . HIS A 1 98 ? 6.439 -1.139 6.711 1.00 98.25 98 HIS A O 1
ATOM 740 N N . GLN A 1 99 ? 6.670 -2.602 5.010 1.00 97.56 99 GLN A N 1
ATOM 741 C CA . GLN A 1 99 ? 5.243 -2.759 4.773 1.00 97.56 99 GLN A CA 1
ATOM 742 C C . GLN A 1 99 ? 4.561 -3.340 6.011 1.00 97.56 99 GLN A C 1
ATOM 744 O O . GLN A 1 99 ? 3.593 -2.752 6.490 1.00 97.56 99 GLN A O 1
ATOM 749 N N . ARG A 1 100 ? 5.124 -4.406 6.599 1.00 96.00 100 ARG A N 1
ATOM 750 C CA . ARG A 1 100 ? 4.616 -4.993 7.846 1.00 96.00 100 ARG A CA 1
ATOM 751 C C . ARG A 1 100 ? 4.485 -3.950 8.958 1.00 96.00 100 ARG A C 1
ATOM 753 O O . ARG A 1 100 ? 3.413 -3.825 9.534 1.00 96.00 100 ARG A O 1
ATOM 760 N N . ARG A 1 101 ? 5.533 -3.155 9.212 1.00 96.44 101 ARG A N 1
ATOM 761 C CA . ARG A 1 101 ? 5.511 -2.108 10.253 1.00 96.44 101 ARG A CA 1
ATOM 762 C C . ARG A 1 101 ? 4.420 -1.060 10.022 1.00 96.44 101 ARG A C 1
ATOM 764 O O . ARG A 1 101 ? 3.805 -0.593 10.978 1.00 96.44 101 ARG A O 1
ATOM 771 N N . ILE A 1 102 ? 4.172 -0.676 8.768 1.00 97.12 102 ILE A N 1
ATOM 772 C CA . ILE A 1 102 ? 3.084 0.255 8.435 1.00 97.12 102 ILE A CA 1
ATOM 773 C C . ILE A 1 102 ? 1.719 -0.387 8.710 1.00 97.12 102 ILE A C 1
ATOM 775 O O . ILE A 1 102 ? 0.862 0.269 9.296 1.00 97.12 102 ILE A O 1
ATOM 779 N N . LEU A 1 103 ? 1.520 -1.648 8.320 1.00 94.44 103 LEU A N 1
ATOM 780 C CA . LEU A 1 103 ? 0.265 -2.371 8.550 1.00 94.44 103 LEU A CA 1
ATOM 781 C C . LEU A 1 103 ? -0.004 -2.580 10.052 1.00 94.44 103 LEU A C 1
ATOM 783 O O . LEU A 1 103 ? -1.114 -2.318 10.510 1.00 94.44 103 LEU A O 1
ATOM 787 N N . GLU A 1 104 ? 1.026 -2.928 10.830 1.00 94.06 104 GLU A N 1
ATOM 788 C CA . GLU A 1 104 ? 0.973 -2.991 12.300 1.00 94.06 104 GLU A CA 1
ATOM 789 C C . GLU A 1 104 ? 0.595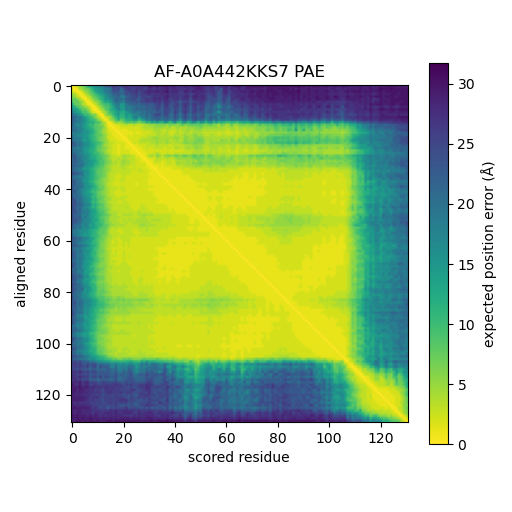 -1.625 12.903 1.00 94.06 104 GLU A C 1
ATOM 791 O O . GLU A 1 104 ? -0.301 -1.542 13.736 1.00 94.06 104 GLU A O 1
ATOM 796 N N . THR A 1 105 ? 1.210 -0.532 12.429 1.00 94.94 105 THR A N 1
ATOM 797 C CA . THR A 1 105 ? 0.897 0.842 12.883 1.00 94.94 105 THR A CA 1
ATOM 798 C C . THR A 1 105 ? -0.555 1.231 12.599 1.00 94.94 105 THR A C 1
ATOM 800 O O . THR A 1 105 ? -1.158 1.999 13.346 1.00 94.94 105 THR A O 1
ATOM 803 N N . LEU A 1 106 ? -1.123 0.727 11.504 1.00 93.94 106 LEU A N 1
ATOM 804 C CA . LEU A 1 106 ? -2.516 0.965 11.139 1.00 93.94 106 LEU A CA 1
ATOM 805 C C . LEU A 1 106 ? -3.506 0.139 11.974 1.00 93.94 106 LEU A C 1
ATOM 807 O O . LEU A 1 106 ? -4.698 0.427 11.920 1.00 93.94 106 LEU A O 1
ATOM 811 N N . GLY A 1 107 ? -3.041 -0.848 12.744 1.00 88.19 107 GLY A N 1
ATOM 812 C CA . GLY A 1 107 ? -3.907 -1.771 13.479 1.00 88.19 107 GLY A CA 1
ATOM 813 C C . GLY A 1 107 ? -4.503 -2.873 12.599 1.00 88.19 107 GLY A C 1
ATOM 814 O O . GLY A 1 107 ? -5.482 -3.508 12.992 1.00 88.19 107 GLY A O 1
ATOM 815 N N . ILE A 1 108 ? -3.933 -3.115 11.409 1.00 76.75 108 ILE A N 1
ATOM 816 C CA . ILE A 1 108 ? -4.280 -4.279 10.585 1.00 76.75 108 ILE A CA 1
ATOM 817 C C . ILE A 1 108 ? -3.582 -5.485 11.207 1.00 76.75 108 ILE A C 1
ATOM 819 O O . ILE A 1 108 ? -2.456 -5.846 10.864 1.00 76.75 108 ILE A O 1
ATOM 823 N N . GLU A 1 109 ? -4.246 -6.076 12.191 1.00 62.28 109 GLU A N 1
ATOM 824 C CA . GLU A 1 109 ? -3.740 -7.243 12.893 1.00 62.28 109 GLU A CA 1
ATOM 825 C C . GLU A 1 109 ? -4.180 -8.536 12.211 1.00 62.28 109 GLU A C 1
ATOM 827 O O . GLU A 1 109 ? -5.312 -8.691 11.739 1.00 62.28 109 GLU A O 1
ATOM 832 N N . ARG A 1 110 ? -3.290 -9.530 12.239 1.00 60.22 110 ARG A N 1
ATOM 833 C CA . 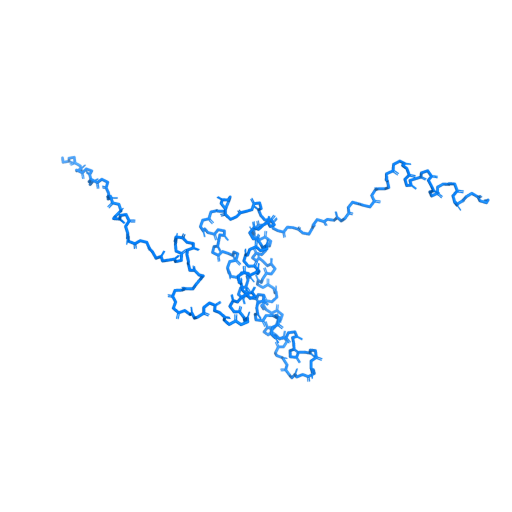ARG A 1 110 ? -3.632 -10.908 11.898 1.00 60.22 110 ARG A CA 1
ATOM 834 C C . ARG A 1 110 ? -4.677 -11.424 12.890 1.00 60.22 110 ARG A C 1
ATOM 836 O O . ARG A 1 110 ? -4.334 -11.859 13.987 1.00 60.22 110 ARG A O 1
ATOM 843 N N . LYS A 1 111 ? -5.951 -11.446 12.491 1.00 61.16 111 LYS A N 1
ATOM 844 C CA . LYS A 1 111 ? -7.014 -12.092 13.273 1.00 61.16 111 LYS A CA 1
ATOM 845 C C . LYS A 1 111 ? -6.846 -13.608 13.197 1.00 61.16 111 LYS A C 1
ATOM 847 O O . LYS A 1 111 ? -6.927 -14.199 12.120 1.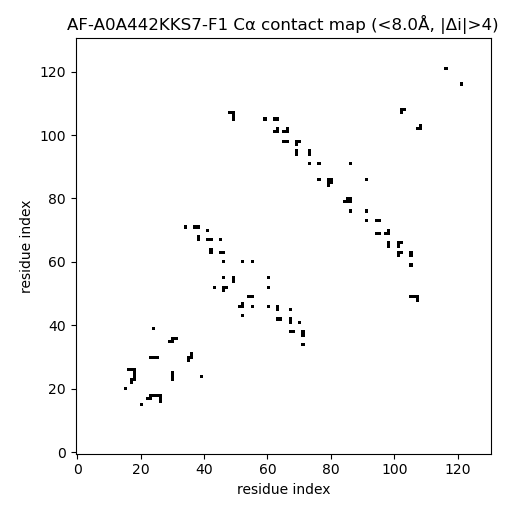00 61.16 111 LYS A O 1
ATOM 852 N N . ALA A 1 112 ? -6.594 -14.253 14.336 1.00 62.06 112 ALA A N 1
ATOM 853 C CA . ALA A 1 112 ? -6.611 -15.709 14.407 1.00 62.06 112 ALA A CA 1
ATOM 854 C C . ALA A 1 112 ? -8.001 -16.217 13.993 1.00 62.06 112 ALA A C 1
ATOM 856 O O . ALA A 1 112 ? -9.020 -15.726 14.484 1.00 62.06 112 ALA A O 1
ATOM 857 N N . LYS A 1 113 ? -8.053 -17.193 13.078 1.00 66.38 113 LYS A N 1
ATOM 858 C CA . LYS A 1 113 ? -9.316 -17.837 12.706 1.00 66.38 113 LYS A CA 1
ATOM 859 C C . LYS A 1 113 ? -9.910 -18.477 13.960 1.00 66.38 113 LYS A C 1
ATOM 861 O O . LYS A 1 113 ? -9.240 -19.284 14.602 1.00 66.38 113 LYS A O 1
ATOM 866 N N . ASN A 1 114 ? -11.154 -18.137 14.296 1.00 71.50 114 ASN A N 1
ATOM 867 C CA . ASN A 1 114 ? -11.865 -18.820 15.369 1.00 71.50 114 ASN A CA 1
ATOM 868 C C . ASN A 1 114 ? -12.118 -20.273 14.932 1.00 71.50 114 ASN A C 1
ATOM 870 O O . ASN A 1 114 ? -12.906 -20.529 14.022 1.00 71.50 114 ASN A O 1
ATOM 874 N N . VAL A 1 115 ? -11.380 -21.201 15.539 1.00 82.38 115 VAL A N 1
ATOM 875 C CA . VAL A 1 115 ? -11.491 -22.647 15.305 1.00 82.38 115 VAL A CA 1
ATOM 876 C C . VAL A 1 115 ? -12.366 -23.340 16.350 1.00 82.38 115 VAL A C 1
ATOM 878 O O . VAL A 1 115 ? -12.453 -24.564 16.340 1.00 82.38 115 VAL A O 1
ATOM 881 N N . THR A 1 116 ? -13.019 -22.592 17.248 1.00 86.56 116 THR A N 1
ATOM 882 C CA . THR A 1 116 ? -13.982 -23.151 18.199 1.00 86.56 116 THR A CA 1
ATOM 883 C C . THR A 1 116 ? -15.147 -23.766 17.417 1.00 86.56 116 THR A C 1
ATOM 885 O O . THR A 1 116 ? -15.852 -23.039 16.711 1.00 86.56 116 THR A O 1
ATOM 888 N N . PRO A 1 117 ? -15.373 -25.089 17.516 1.00 83.12 117 PRO A N 1
ATOM 889 C CA . PRO A 1 117 ? -16.495 -25.730 16.852 1.00 83.12 117 PRO A CA 1
ATOM 890 C C . PRO A 1 117 ? -17.806 -25.159 17.386 1.00 83.12 117 PRO A C 1
ATOM 892 O O . PRO A 1 117 ? -17.997 -25.028 18.596 1.00 83.12 117 PRO A O 1
ATOM 895 N N . THR A 1 118 ? -18.743 -24.866 16.490 1.00 88.69 118 THR A N 1
ATOM 896 C CA . THR A 1 118 ? -20.136 -24.641 16.891 1.00 88.69 118 THR A CA 1
ATOM 897 C C . THR A 1 118 ? -20.689 -25.890 17.579 1.00 88.69 118 THR A C 1
ATOM 899 O O . THR A 1 118 ? -20.209 -27.005 17.359 1.00 88.69 118 THR A O 1
ATOM 902 N N . LEU A 1 119 ? -21.750 -25.741 18.374 1.00 88.06 119 LEU A N 1
ATOM 903 C CA . LEU A 1 119 ? -22.412 -26.889 19.004 1.00 88.06 119 LEU A CA 1
ATOM 904 C C . LEU A 1 119 ? -22.869 -27.932 17.969 1.00 88.06 119 LEU A C 1
ATOM 906 O O . LEU A 1 119 ? -22.773 -29.130 18.239 1.00 88.06 119 LEU A O 1
ATOM 910 N N . GLN A 1 120 ? -23.317 -27.506 16.778 1.00 89.06 120 GLN A N 1
ATOM 911 C CA . GLN A 1 120 ? -23.637 -28.435 15.689 1.00 89.06 120 GLN A CA 1
ATOM 912 C C . GLN A 1 120 ? -22.396 -29.199 15.196 1.00 89.06 120 GLN A C 1
ATOM 914 O O . GLN A 1 120 ? -22.450 -30.420 15.064 1.00 89.06 120 GLN A O 1
ATOM 919 N N . GLN A 1 121 ? -21.270 -28.511 14.973 1.00 87.69 121 GLN A N 1
ATOM 920 C CA . GLN A 1 121 ? -20.018 -29.135 14.521 1.00 87.69 121 GLN A CA 1
ATOM 921 C C . GLN A 1 121 ? -19.434 -30.090 15.571 1.00 87.69 121 GLN A C 1
ATOM 923 O O . GLN A 1 121 ? -19.001 -31.186 15.222 1.00 87.69 121 GLN A O 1
ATOM 928 N N . TYR A 1 122 ? -19.490 -29.725 16.855 1.00 86.31 122 TYR A N 1
ATOM 929 C CA . TYR A 1 122 ? -19.053 -30.581 17.959 1.00 86.31 122 TYR A CA 1
ATOM 930 C C . TYR A 1 122 ? -19.883 -31.870 18.051 1.00 86.31 122 TYR A C 1
ATOM 932 O O . TYR A 1 122 ? -19.341 -32.962 18.228 1.00 86.31 122 TYR A O 1
ATOM 940 N N . ARG A 1 123 ? -21.209 -31.761 17.886 1.00 90.25 123 ARG A N 1
ATOM 941 C CA . ARG A 1 123 ? -22.117 -32.919 17.868 1.00 90.25 123 ARG A CA 1
ATOM 942 C C . ARG A 1 123 ? -21.829 -33.855 16.697 1.00 90.25 123 ARG A C 1
ATOM 944 O O . ARG A 1 123 ? -21.726 -35.058 16.917 1.00 90.25 123 ARG A O 1
ATOM 951 N N . ALA A 1 124 ? -21.651 -33.313 15.493 1.00 85.75 124 ALA A N 1
ATOM 952 C CA . ALA A 1 124 ? -21.319 -34.102 14.309 1.00 85.75 124 ALA A CA 1
ATOM 953 C C . ALA A 1 124 ? -19.965 -34.822 14.457 1.00 85.75 124 ALA A C 1
ATOM 955 O O . ALA A 1 124 ? -19.859 -36.003 14.140 1.00 85.75 124 ALA A O 1
ATOM 956 N N . GLN A 1 125 ? -18.952 -34.152 15.021 1.00 83.69 125 GLN A N 1
ATOM 957 C CA . GLN A 1 125 ? -17.647 -34.760 15.308 1.00 83.69 125 GLN A CA 1
ATOM 958 C C . GLN A 1 125 ? -17.733 -35.891 16.342 1.00 83.69 125 GLN A C 1
ATOM 960 O O . GLN A 1 125 ? -17.131 -36.941 16.136 1.00 83.69 125 GLN A O 1
ATOM 965 N N . ARG A 1 126 ? -18.506 -35.723 17.427 1.00 83.25 126 ARG A N 1
ATOM 966 C CA . ARG A 1 126 ? -18.712 -36.796 18.420 1.00 83.25 126 ARG A CA 1
ATOM 967 C C . ARG A 1 126 ? -19.462 -38.001 17.858 1.00 83.25 126 ARG A C 1
ATOM 969 O O . ARG A 1 126 ? -19.179 -39.115 18.276 1.00 83.25 126 ARG A O 1
ATOM 976 N N . GLN A 1 127 ? -20.416 -37.788 16.956 1.00 80.12 127 GLN A N 1
ATOM 977 C CA . GLN A 1 127 ? -21.164 -38.878 16.322 1.00 80.12 127 GLN A CA 1
ATOM 978 C C . GLN A 1 127 ? -20.311 -39.646 15.304 1.00 80.12 127 GLN A C 1
ATOM 980 O O . GLN A 1 127 ? -20.458 -40.855 15.187 1.00 80.12 127 GLN A O 1
ATOM 985 N N . ALA A 1 128 ? -19.396 -38.964 14.610 1.00 71.81 128 ALA A N 1
ATOM 986 C CA . ALA A 1 128 ? -18.479 -39.585 13.654 1.00 71.81 128 ALA A CA 1
ATOM 987 C C . ALA A 1 128 ? -17.268 -40.283 14.309 1.00 71.81 128 ALA A C 1
ATOM 989 O O . ALA A 1 128 ? -16.670 -41.158 13.693 1.00 71.81 128 ALA A O 1
ATOM 990 N N . GLY A 1 129 ? -16.890 -39.894 15.534 1.00 64.50 129 GLY A N 1
ATOM 991 C CA . GLY A 1 129 ? -15.732 -40.432 16.265 1.00 64.50 129 GLY A CA 1
ATOM 992 C C . GLY A 1 129 ? -16.042 -41.521 17.299 1.00 64.50 129 GLY A C 1
ATOM 993 O O . GL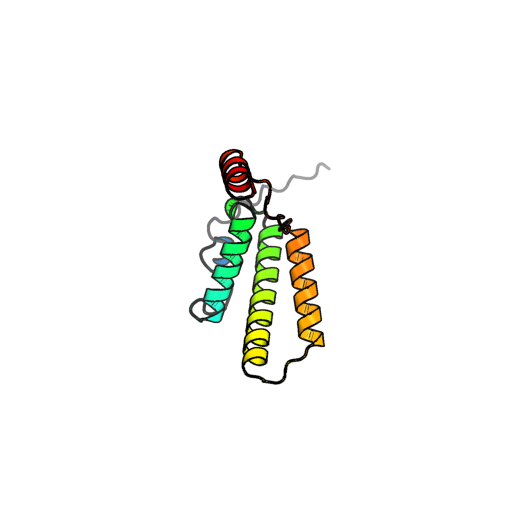Y A 1 129 ? -15.160 -41.859 18.081 1.00 64.50 129 GLY A O 1
ATOM 994 N N . GLY A 1 130 ? -17.279 -42.024 17.358 1.00 50.81 130 GLY A N 1
ATOM 995 C CA . GLY A 1 130 ? -17.683 -43.092 18.276 1.00 50.81 130 GLY A CA 1
ATOM 996 C C . GLY A 1 130 ? -17.524 -44.482 17.661 1.00 50.81 130 GLY A C 1
ATOM 997 O O . GLY A 1 130 ? -18.459 -44.969 17.029 1.00 50.81 130 GLY A O 1
ATOM 998 N N . LEU A 1 131 ? -16.359 -45.097 17.881 1.00 41.25 131 LEU A N 1
ATOM 999 C CA . LEU A 1 131 ? -16.131 -46.547 17.906 1.00 41.25 131 LEU A CA 1
ATOM 1000 C C . LEU A 1 131 ? -15.692 -46.924 19.323 1.00 41.25 131 LEU A C 1
ATOM 1002 O O . LEU A 1 131 ? -14.838 -46.188 19.870 1.00 41.25 131 LEU A O 1
#

Mean predicted aligned error: 10.41 Å

Radius of gyration: 23.29 Å; Cα contacts (8 Å, |Δi|>4): 75; chains: 1; bounding box: 42×92×39 Å

Sequence (131 aa):
MTPTRAAPHDPKTKGRSGVSNGNKTFVAADGRTVWAKRFRDLVSDHASDLGGSENLSQSQKALVRRAAALGIELERMEGDLAEGRPVDLDLFGRLSGHQRRILETLGIERKAKNVTPTLQQYRAQRQAGGL

Secondary structure (DSSP, 8-state):
-----PPP----TT-S-TTTTTS-S-SSS-TTSHHHHHHHHHHHHHHHHTT-GGGS-HHHHHHHHHHHHHHHHHHHHHHHHHTT----HHHHHHHHHHHHHHHHHHT---PPP--PPPHHHHHHHHHHT--

Solvent-accessible surface area (backbone atoms only — not comparable to full-atom values): 8070 Å² total; per-residue (Å²): 138,80,83,78,76,75,76,81,80,77,73,62,95,81,72,73,51,52,47,84,70,68,79,30,94,48,96,87,59,77,62,82,44,71,67,42,43,51,40,49,50,44,32,50,50,55,26,48,79,65,70,29,68,87,72,46,53,72,67,54,52,54,46,41,49,49,35,20,53,41,46,54,54,49,55,49,49,50,54,36,49,75,71,70,42,92,67,65,62,70,58,51,51,51,47,52,53,52,31,50,54,47,37,54,74,70,65,62,66,89,74,77,80,87,78,76,67,49,72,68,54,49,50,53,50,56,67,74,67,69,127